Protein AF-O43126-F1 (afdb_monomer_lite)

pLDDT: mean 79.14, std 16.63, range [42.88, 95.5]

Organism: Aspergillus flavus (NCBI:txid5059)

Foldseek 3Di:
DDDDDDDDDDPPPPPDDPDDPPPPPPQAADEDQELVCCVVCQQVGQEYHDPPYDADPPGDSDNPPHDPNRD

InterPro domains:
  IPR050434 Glycosyl hydrolase family 28, fungi [PTHR31884] (3-71)

Structure (mmCIF, N/CA/C/O backbone):
data_AF-O43126-F1
#
_entry.id   AF-O43126-F1
#
loop_
_atom_site.group_PDB
_atom_site.id
_atom_site.type_symbol
_atom_site.label_atom_id
_atom_site.label_alt_id
_atom_site.label_comp_id
_atom_site.label_asym_id
_atom_site.label_entity_id
_atom_site.label_seq_id
_atom_site.pdbx_PDB_ins_code
_atom_site.Cartn_x
_atom_site.Cartn_y
_atom_site.Cartn_z
_atom_site.occupancy
_atom_site.B_iso_or_equiv
_atom_site.auth_seq_id
_atom_site.auth_comp_id
_atom_site.auth_asym_id
_atom_site.auth_atom_id
_atom_site.pdbx_PDB_model_num
ATOM 1 N N . MET A 1 1 ? 76.442 -8.496 -24.195 1.00 42.88 1 MET A N 1
ATOM 2 C CA . MET A 1 1 ? 75.231 -8.376 -25.036 1.00 42.88 1 MET A CA 1
ATOM 3 C C . MET A 1 1 ? 74.380 -9.615 -24.785 1.00 42.88 1 MET A C 1
ATOM 5 O O . MET A 1 1 ? 74.857 -10.689 -25.108 1.00 42.88 1 MET A O 1
ATOM 9 N N . GLN A 1 2 ? 73.306 -9.585 -23.976 1.00 50.44 2 GLN A N 1
ATOM 10 C CA . GLN A 1 2 ? 71.934 -9.150 -24.350 1.00 50.44 2 GLN A CA 1
ATOM 11 C C . GLN A 1 2 ? 71.526 -9.775 -25.691 1.00 50.44 2 GLN A C 1
ATOM 13 O O . GLN A 1 2 ? 72.244 -9.589 -26.664 1.00 50.44 2 GLN A O 1
ATOM 18 N N . LEU A 1 3 ? 70.486 -10.613 -25.768 1.00 48.66 3 LEU A N 1
ATOM 19 C CA . LEU A 1 3 ? 69.050 -10.273 -25.708 1.00 48.66 3 LEU A CA 1
ATOM 20 C C . LEU A 1 3 ? 68.281 -11.499 -25.142 1.00 48.66 3 LEU A C 1
ATOM 22 O O . LEU A 1 3 ? 68.428 -12.594 -25.668 1.00 48.66 3 LEU A O 1
ATOM 26 N N . LEU A 1 4 ? 67.680 -11.474 -23.946 1.00 61.97 4 LEU A N 1
ATOM 27 C CA . LEU A 1 4 ? 66.287 -11.085 -23.647 1.00 61.97 4 LEU A CA 1
ATOM 28 C C . LEU A 1 4 ? 65.290 -11.355 -24.787 1.00 61.97 4 LEU A C 1
ATOM 30 O O . LEU A 1 4 ? 65.421 -10.697 -25.809 1.00 61.97 4 LEU A O 1
ATOM 34 N N . GLN A 1 5 ? 64.303 -12.243 -24.564 1.00 53.00 5 GLN A N 1
ATOM 35 C CA . GLN A 1 5 ? 62.921 -12.262 -25.108 1.00 53.00 5 GLN A CA 1
ATOM 36 C C . GLN A 1 5 ? 62.367 -13.704 -25.045 1.00 53.00 5 GLN A C 1
ATOM 38 O O . GLN A 1 5 ? 63.037 -14.632 -25.468 1.00 53.00 5 GLN A O 1
ATOM 43 N N . SER A 1 6 ? 61.173 -14.026 -24.561 1.00 55.34 6 SER A N 1
ATOM 44 C CA . SER A 1 6 ? 60.096 -13.243 -23.969 1.00 55.34 6 SER A CA 1
ATOM 45 C C . SER A 1 6 ? 59.163 -14.215 -23.250 1.00 55.34 6 SER A C 1
ATOM 47 O O . SER A 1 6 ? 58.928 -15.335 -23.700 1.00 55.34 6 SER A O 1
ATOM 49 N N . SER A 1 7 ? 58.660 -13.764 -22.112 1.00 54.25 7 SER A N 1
ATOM 50 C CA . SER A 1 7 ? 57.790 -14.466 -21.181 1.00 54.25 7 SER A CA 1
ATOM 51 C C . SER A 1 7 ? 56.489 -14.950 -21.831 1.00 54.25 7 SER A C 1
ATOM 53 O O . SER A 1 7 ? 55.844 -14.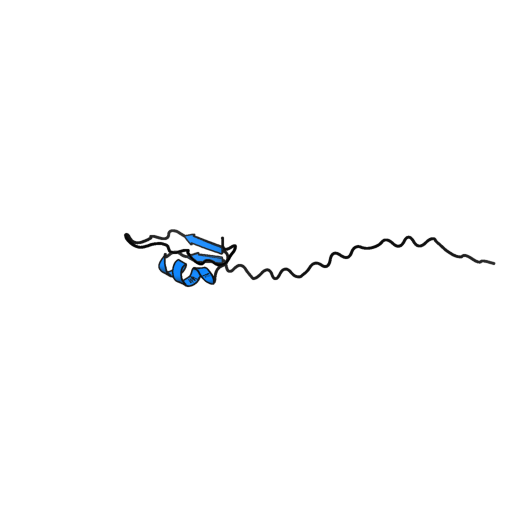213 -22.575 1.00 54.25 7 SER A O 1
ATOM 55 N N . ILE A 1 8 ? 56.085 -16.178 -21.499 1.00 59.50 8 ILE A N 1
ATOM 56 C CA . ILE A 1 8 ? 54.788 -16.765 -21.853 1.00 59.50 8 ILE A CA 1
ATOM 57 C C . ILE A 1 8 ? 53.700 -15.938 -21.156 1.00 59.50 8 ILE A C 1
ATOM 59 O O . ILE A 1 8 ? 53.551 -15.990 -19.936 1.00 59.50 8 ILE A O 1
ATOM 63 N N . ALA A 1 9 ? 52.977 -15.127 -21.926 1.00 53.84 9 ALA A N 1
ATOM 64 C CA . ALA A 1 9 ? 51.846 -14.351 -21.440 1.00 53.84 9 ALA A CA 1
ATOM 65 C C . ALA A 1 9 ? 50.633 -15.278 -21.270 1.00 53.84 9 ALA A C 1
ATOM 67 O O . ALA A 1 9 ? 49.994 -15.668 -22.245 1.00 53.84 9 ALA A O 1
ATOM 68 N N . ALA A 1 10 ? 50.329 -15.646 -20.024 1.00 57.84 10 ALA A N 1
ATOM 69 C CA . ALA A 1 10 ? 49.072 -16.292 -19.671 1.00 57.84 10 ALA A CA 1
ATOM 70 C C . ALA A 1 10 ? 47.929 -15.281 -19.849 1.00 57.84 10 ALA A C 1
ATOM 72 O O . ALA A 1 10 ? 47.788 -14.337 -19.071 1.00 57.84 10 ALA A O 1
ATOM 73 N N . THR A 1 11 ? 47.121 -15.457 -20.892 1.00 62.22 11 THR A N 1
ATOM 74 C CA . THR A 1 11 ? 45.890 -14.695 -21.108 1.00 62.22 11 THR A CA 1
ATOM 75 C C . THR A 1 11 ? 44.833 -15.162 -20.110 1.00 62.22 11 THR A C 1
ATOM 77 O O . THR A 1 11 ? 44.070 -16.092 -20.360 1.00 62.22 11 THR A O 1
ATOM 80 N N . VAL A 1 12 ? 44.792 -14.525 -18.939 1.00 64.50 12 VAL A N 1
ATOM 81 C CA . VAL A 1 12 ? 43.667 -14.659 -18.006 1.00 64.50 12 VAL A CA 1
ATOM 82 C C . VAL A 1 12 ? 42.443 -14.034 -18.676 1.00 64.50 12 VAL A C 1
ATOM 84 O O . VAL A 1 12 ? 42.332 -12.814 -18.783 1.00 64.50 12 VAL A O 1
ATOM 87 N N . GLY A 1 13 ? 41.543 -14.880 -19.178 1.00 60.31 13 GLY A N 1
ATOM 88 C CA . GLY A 1 13 ? 40.237 -14.467 -19.675 1.00 60.31 13 GLY A CA 1
ATOM 89 C C . GLY A 1 13 ? 39.393 -13.940 -18.520 1.00 60.31 13 GLY A C 1
ATOM 90 O O . GLY A 1 13 ? 38.796 -14.717 -17.779 1.00 60.31 13 GLY A O 1
ATOM 91 N N . ALA A 1 14 ? 39.359 -12.621 -18.348 1.00 63.62 14 ALA A N 1
ATOM 92 C CA . ALA A 1 14 ? 38.418 -11.976 -17.449 1.00 63.62 14 ALA A CA 1
ATOM 93 C C . ALA A 1 14 ? 37.011 -12.094 -18.055 1.00 63.62 14 ALA A C 1
ATOM 95 O O . ALA A 1 14 ? 36.672 -11.389 -19.006 1.00 63.62 14 ALA A O 1
ATOM 96 N N . ALA A 1 15 ? 36.194 -13.005 -17.524 1.00 63.66 15 ALA A N 1
ATOM 97 C CA . ALA A 1 15 ? 34.761 -13.010 -17.783 1.00 63.66 15 ALA A CA 1
ATOM 98 C C . ALA A 1 15 ? 34.157 -11.761 -17.122 1.00 63.66 15 ALA A C 1
ATOM 100 O O . ALA A 1 15 ? 33.921 -11.727 -15.916 1.00 63.66 15 ALA A O 1
ATOM 101 N N . LEU A 1 16 ? 33.973 -10.703 -17.910 1.00 60.72 16 LEU A N 1
ATOM 102 C CA . LEU A 1 16 ? 33.300 -9.484 -17.478 1.00 60.72 16 LEU A CA 1
ATOM 103 C C . LEU A 1 16 ? 31.801 -9.786 -17.389 1.00 60.72 16 LEU A C 1
ATOM 105 O O . LEU A 1 16 ? 31.109 -9.849 -18.404 1.00 60.72 16 LEU A O 1
ATOM 109 N N . VAL A 1 17 ? 31.298 -10.005 -16.174 1.00 66.12 17 VAL A N 1
ATOM 110 C CA . VAL A 1 17 ? 29.855 -10.034 -15.924 1.00 66.12 17 VAL A CA 1
ATOM 111 C C . VAL A 1 17 ? 29.361 -8.594 -16.044 1.00 66.12 17 VAL A C 1
ATOM 113 O O . VAL A 1 17 ? 29.654 -7.759 -15.190 1.00 66.12 17 VAL A O 1
ATOM 116 N N . ALA A 1 18 ? 28.658 -8.284 -17.132 1.00 64.50 18 ALA A N 1
ATOM 117 C CA . ALA A 1 18 ? 27.982 -7.004 -17.279 1.00 64.50 18 ALA A CA 1
ATOM 118 C C . ALA A 1 18 ? 26.835 -6.948 -16.260 1.00 64.50 18 ALA A C 1
ATOM 120 O O . ALA A 1 18 ? 25.800 -7.587 -16.444 1.00 64.50 18 ALA A O 1
ATOM 121 N N . ALA A 1 19 ? 27.032 -6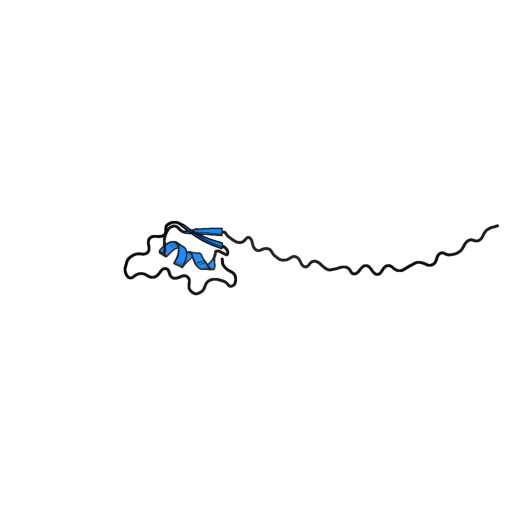.216 -15.164 1.00 61.28 19 ALA A N 1
ATOM 122 C CA . ALA A 1 19 ? 25.942 -5.856 -14.272 1.00 61.28 19 ALA A CA 1
ATOM 123 C C . ALA A 1 19 ? 25.029 -4.886 -15.032 1.00 61.28 19 ALA A C 1
ATOM 125 O O . ALA A 1 19 ? 25.398 -3.734 -15.262 1.00 61.28 19 ALA A O 1
ATOM 126 N N . VAL A 1 20 ? 23.865 -5.367 -15.478 1.00 66.44 20 VAL A N 1
ATOM 127 C CA . VAL A 1 20 ? 22.819 -4.471 -15.977 1.00 66.44 20 VAL A CA 1
ATOM 128 C C . VAL A 1 20 ? 22.374 -3.606 -14.795 1.00 66.44 20 VAL A C 1
ATOM 130 O O . VAL A 1 20 ? 22.241 -4.144 -13.690 1.00 66.44 20 VAL A O 1
ATOM 133 N N . PRO A 1 21 ? 22.172 -2.291 -14.967 1.00 58.75 21 PRO A N 1
ATOM 134 C CA . PRO A 1 21 ? 21.502 -1.514 -13.942 1.00 58.75 21 PRO A CA 1
ATOM 135 C C . PRO A 1 21 ? 20.108 -2.120 -13.777 1.00 58.75 21 PRO A C 1
ATOM 137 O O . PRO A 1 21 ? 19.275 -2.042 -14.676 1.00 58.75 21 PRO A O 1
ATOM 140 N N . VAL A 1 22 ? 19.885 -2.799 -12.654 1.00 62.25 22 VAL A N 1
ATOM 141 C CA . VAL A 1 22 ? 18.529 -3.094 -12.209 1.00 62.25 22 VAL A CA 1
ATOM 142 C C . VAL A 1 22 ? 17.996 -1.736 -11.792 1.00 62.25 22 VAL A C 1
ATOM 144 O O . VAL A 1 22 ? 18.495 -1.153 -10.827 1.00 62.25 22 VAL A O 1
ATOM 147 N N . GLU A 1 23 ? 17.084 -1.180 -12.582 1.00 58.59 23 GLU A N 1
ATOM 148 C CA . GLU A 1 23 ? 16.335 -0.002 -12.175 1.00 58.59 23 GLU A CA 1
ATOM 149 C C . G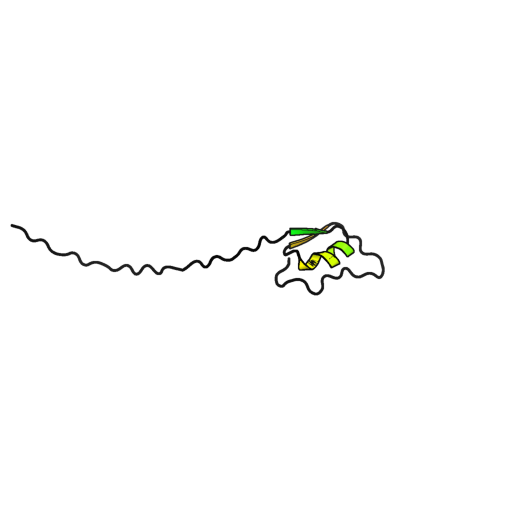LU A 1 23 ? 15.542 -0.439 -10.940 1.00 58.59 23 GLU A C 1
ATOM 151 O O . GLU A 1 23 ? 14.598 -1.221 -10.994 1.00 58.59 23 GLU A O 1
ATOM 156 N N . LEU A 1 24 ? 16.076 -0.103 -9.767 1.00 55.16 24 LEU A N 1
ATOM 157 C CA . LEU A 1 24 ? 15.375 -0.278 -8.513 1.00 55.16 24 LEU A CA 1
ATOM 158 C C . LEU A 1 24 ? 14.398 0.889 -8.458 1.00 55.16 24 LEU A C 1
ATOM 160 O O . LEU A 1 24 ? 14.700 1.889 -7.804 1.00 55.16 24 LEU A O 1
ATOM 164 N N . GLU A 1 25 ? 13.274 0.803 -9.184 1.00 57.91 25 GLU A N 1
ATOM 165 C CA . GLU A 1 25 ? 12.166 1.738 -8.989 1.00 57.91 25 GLU A CA 1
ATOM 166 C C . GLU A 1 25 ? 11.948 1.849 -7.488 1.00 57.91 25 GLU A C 1
ATOM 168 O O . GLU A 1 25 ? 11.646 0.839 -6.835 1.00 57.91 25 GLU A O 1
ATOM 173 N N . ALA A 1 26 ? 12.147 3.060 -6.954 1.00 56.38 26 ALA A N 1
ATOM 174 C CA . ALA A 1 26 ? 11.891 3.365 -5.561 1.00 56.38 26 ALA A CA 1
ATOM 175 C C . ALA A 1 26 ? 10.530 2.759 -5.226 1.00 56.38 26 ALA A C 1
ATOM 177 O O . ALA A 1 26 ? 9.509 3.129 -5.804 1.00 56.38 26 ALA A O 1
ATOM 178 N N . ARG A 1 27 ? 10.540 1.710 -4.401 1.00 61.06 27 ARG A N 1
ATOM 179 C CA . ARG A 1 27 ? 9.321 1.015 -4.016 1.00 61.06 27 ARG A CA 1
ATOM 180 C C . ARG A 1 27 ? 8.594 2.003 -3.120 1.00 61.06 27 ARG A C 1
ATOM 182 O O . ARG A 1 27 ? 8.931 2.107 -1.942 1.00 61.06 27 ARG A O 1
ATOM 189 N N . ASP A 1 28 ? 7.680 2.787 -3.691 1.00 77.19 28 ASP A N 1
ATOM 190 C CA . ASP A 1 28 ? 6.881 3.718 -2.905 1.00 77.19 28 ASP A CA 1
ATOM 191 C C . ASP A 1 28 ? 6.135 2.890 -1.858 1.00 77.19 28 ASP A C 1
ATOM 193 O O . ASP A 1 28 ? 5.343 1.990 -2.176 1.00 77.19 28 ASP A O 1
ATOM 197 N N . SER A 1 29 ? 6.517 3.124 -0.602 1.00 88.38 29 SER A N 1
ATOM 198 C CA . SER A 1 29 ? 5.953 2.455 0.559 1.00 88.38 29 SER A CA 1
ATOM 199 C C . SER A 1 29 ? 4.823 3.316 1.089 1.00 88.38 29 SER A C 1
ATOM 201 O O . SER A 1 29 ? 5.004 4.480 1.446 1.00 88.38 29 SER A O 1
ATOM 203 N N . CYS A 1 30 ? 3.632 2.740 1.110 1.00 90.69 30 CYS A N 1
ATOM 204 C CA . CYS A 1 30 ? 2.414 3.438 1.466 1.00 90.69 30 CYS A CA 1
ATOM 205 C C . CYS A 1 30 ? 1.847 2.831 2.731 1.00 90.69 30 CYS A C 1
ATOM 207 O O . CYS A 1 30 ? 1.716 1.615 2.842 1.00 90.69 30 CYS A O 1
ATOM 209 N N . THR A 1 31 ? 1.496 3.683 3.687 1.00 94.44 31 THR A N 1
ATOM 210 C CA . THR A 1 31 ? 0.723 3.261 4.851 1.00 94.44 31 THR A CA 1
ATOM 211 C C . THR A 1 31 ? -0.679 3.818 4.719 1.00 94.44 31 THR A C 1
ATOM 213 O O . THR A 1 31 ? -0.862 5.033 4.724 1.00 94.44 31 THR A O 1
ATOM 216 N N . PHE A 1 32 ? -1.661 2.930 4.610 1.00 93.94 32 PHE A N 1
ATOM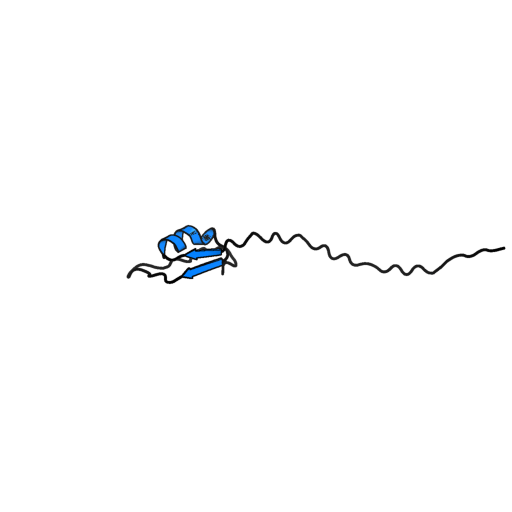 217 C CA . PHE A 1 32 ? -3.068 3.298 4.580 1.00 93.94 32 PHE A CA 1
ATOM 218 C C . PHE A 1 32 ? -3.707 3.009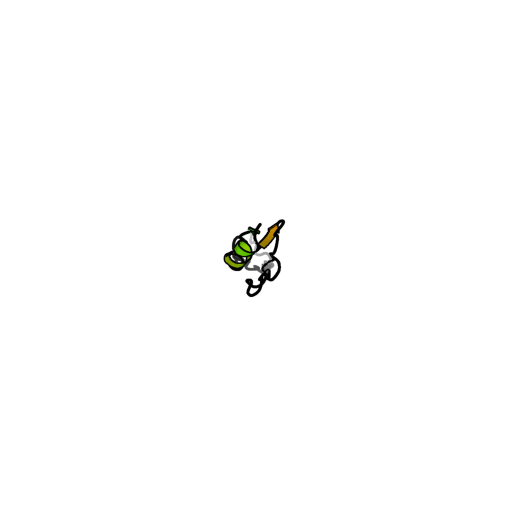 5.932 1.00 93.94 32 PHE A C 1
ATOM 220 O O . PHE A 1 32 ? -3.495 1.947 6.518 1.00 93.94 32 PHE A O 1
ATOM 227 N N . THR A 1 33 ? -4.510 3.956 6.403 1.00 94.75 33 THR A N 1
ATOM 228 C CA . THR A 1 33 ? -5.321 3.832 7.623 1.00 94.75 33 THR A CA 1
ATOM 229 C C . THR A 1 33 ? -6.817 3.751 7.322 1.00 94.75 33 THR A C 1
ATOM 231 O O . THR A 1 33 ? -7.619 3.596 8.238 1.00 94.75 33 THR A O 1
ATOM 234 N N . SER A 1 34 ? -7.205 3.797 6.042 1.00 92.69 34 SER A N 1
ATOM 235 C CA . SER A 1 34 ? -8.582 3.597 5.593 1.00 92.69 34 SER A CA 1
ATOM 236 C C . SER A 1 34 ? -8.650 2.664 4.379 1.00 92.69 34 SER A C 1
ATOM 238 O O . SER A 1 34 ? -7.731 2.603 3.555 1.00 92.69 34 SER A O 1
ATOM 240 N N . ALA A 1 35 ? -9.762 1.935 4.253 1.00 91.50 35 ALA A N 1
ATOM 241 C CA . ALA A 1 35 ? -9.991 1.025 3.132 1.00 91.50 35 ALA A CA 1
ATOM 242 C C . ALA A 1 35 ? -10.168 1.774 1.797 1.00 9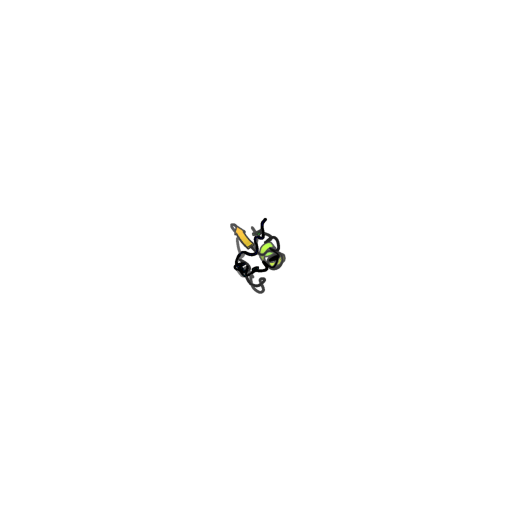1.50 35 ALA A C 1
ATOM 244 O O . ALA A 1 35 ? -9.752 1.279 0.749 1.00 91.50 35 ALA A O 1
ATOM 245 N N . ALA A 1 36 ? -10.749 2.978 1.833 1.00 91.56 36 ALA A N 1
ATOM 246 C CA . ALA A 1 36 ? -10.963 3.815 0.655 1.00 91.56 36 ALA A CA 1
ATOM 247 C C . ALA A 1 36 ? -9.642 4.345 0.073 1.00 91.56 36 ALA A C 1
ATOM 249 O O . ALA A 1 36 ? -9.447 4.309 -1.148 1.00 91.56 36 ALA A O 1
ATOM 250 N N . ASP A 1 37 ? -8.717 4.770 0.941 1.00 91.00 37 ASP A N 1
ATOM 251 C CA . ASP A 1 37 ? -7.394 5.241 0.523 1.00 91.00 37 ASP A CA 1
ATOM 252 C C . ASP A 1 37 ? -6.563 4.087 -0.033 1.00 91.00 37 ASP A C 1
ATOM 254 O O . ASP A 1 37 ? -5.961 4.224 -1.097 1.00 91.00 37 ASP A O 1
ATOM 258 N N . ALA A 1 38 ? -6.609 2.920 0.624 1.00 91.44 38 ALA A N 1
ATOM 259 C CA . ALA A 1 38 ? -5.954 1.716 0.125 1.00 91.44 38 ALA A CA 1
ATOM 260 C C . ALA A 1 38 ? -6.476 1.351 -1.269 1.00 91.44 38 ALA A C 1
ATOM 262 O O . ALA A 1 38 ? -5.691 1.188 -2.197 1.00 91.44 38 ALA A O 1
ATOM 263 N N . LYS A 1 39 ? -7.798 1.309 -1.465 1.00 92.00 39 LYS A N 1
ATOM 264 C CA . LYS A 1 39 ? -8.403 0.996 -2.768 1.00 92.00 39 LYS A CA 1
ATOM 265 C C . LYS A 1 39 ? -7.982 1.972 -3.871 1.00 92.00 39 LYS A C 1
ATOM 267 O O . LYS A 1 39 ? -7.786 1.540 -5.005 1.00 92.00 39 LYS A O 1
ATOM 272 N N . SER A 1 40 ? -7.864 3.259 -3.549 1.00 90.62 40 SER A N 1
ATOM 273 C CA . SER A 1 40 ? -7.545 4.313 -4.521 1.00 90.62 40 SER A CA 1
ATOM 274 C C . SER A 1 40 ? -6.047 4.402 -4.828 1.00 90.62 40 SER A C 1
ATOM 276 O O . SER A 1 40 ? -5.676 4.702 -5.959 1.00 90.62 40 SER A O 1
ATOM 278 N N . GLY A 1 41 ? -5.186 4.133 -3.841 1.00 87.12 41 GLY A N 1
ATOM 279 C CA . GLY A 1 41 ? -3.729 4.272 -3.948 1.00 87.12 41 GLY A CA 1
ATOM 280 C C . GLY A 1 41 ? -2.963 2.978 -4.238 1.00 87.12 41 GLY A C 1
ATOM 281 O O . GLY A 1 41 ? -1.762 3.031 -4.493 1.00 87.12 41 GLY A O 1
ATOM 282 N N . LYS A 1 42 ? -3.623 1.812 -4.220 1.00 88.94 42 LYS A N 1
ATOM 283 C CA . LYS A 1 42 ? -2.972 0.490 -4.282 1.00 88.94 42 LYS A CA 1
ATOM 284 C C . LYS A 1 42 ? -2.067 0.234 -5.495 1.00 88.94 42 LYS A C 1
ATOM 286 O O . LYS A 1 42 ? -1.146 -0.566 -5.395 1.00 88.94 42 LYS A O 1
ATOM 291 N N . THR A 1 43 ? -2.298 0.893 -6.630 1.00 90.88 43 THR A N 1
ATOM 292 C CA . THR A 1 43 ? -1.487 0.714 -7.851 1.00 90.88 43 THR A CA 1
ATOM 293 C C . THR A 1 43 ? -0.293 1.662 -7.932 1.00 90.88 43 THR A C 1
ATOM 295 O O . THR A 1 43 ? 0.562 1.496 -8.796 1.00 90.88 43 THR A O 1
ATOM 298 N N . SER A 1 44 ? -0.225 2.672 -7.064 1.00 88.44 44 SER A N 1
ATOM 299 C CA . SER A 1 44 ? 0.907 3.605 -6.998 1.00 88.44 44 SER A CA 1
ATOM 300 C C . SER A 1 44 ? 2.017 3.106 -6.074 1.00 88.44 44 SER A C 1
ATOM 302 O O . SER A 1 44 ? 3.124 3.625 -6.112 1.00 88.44 44 SER A O 1
ATOM 304 N N . CYS A 1 45 ? 1.726 2.098 -5.252 1.00 89.25 45 CYS A N 1
ATOM 305 C CA . CYS A 1 45 ? 2.589 1.633 -4.179 1.00 89.25 45 CYS A CA 1
ATOM 306 C C . CYS A 1 45 ? 3.104 0.228 -4.477 1.00 89.25 45 CYS A C 1
ATOM 308 O O . CYS A 1 45 ? 2.365 -0.644 -4.935 1.00 89.25 45 CYS A O 1
ATOM 310 N N . SER A 1 46 ? 4.376 -0.009 -4.175 1.00 91.25 46 SER A N 1
ATOM 311 C CA . SER A 1 46 ? 4.970 -1.346 -4.302 1.00 91.25 46 SER A CA 1
ATOM 312 C C . SER A 1 46 ? 5.051 -2.083 -2.966 1.00 91.25 46 SER A C 1
ATOM 314 O O . SER A 1 46 ? 5.136 -3.308 -2.943 1.00 91.25 46 SER A O 1
ATOM 316 N N . THR A 1 47 ? 4.999 -1.342 -1.858 1.00 92.25 47 THR A N 1
ATOM 317 C CA . THR A 1 47 ? 4.836 -1.892 -0.510 1.00 92.25 47 THR A CA 1
ATOM 318 C C . THR A 1 47 ? 3.645 -1.211 0.148 1.00 92.25 47 THR A C 1
ATOM 320 O O . THR A 1 47 ? 3.601 0.017 0.233 1.00 92.25 47 THR A O 1
ATOM 323 N N . ILE A 1 48 ? 2.675 -1.995 0.604 1.00 93.94 48 ILE A N 1
ATOM 324 C CA . ILE A 1 48 ? 1.414 -1.526 1.167 1.00 93.94 48 ILE A CA 1
ATOM 325 C C . ILE A 1 48 ? 1.303 -2.000 2.615 1.00 93.94 48 ILE A C 1
ATOM 327 O O . ILE A 1 48 ? 1.043 -3.163 2.906 1.00 93.94 48 ILE A O 1
ATOM 331 N N . THR A 1 49 ? 1.420 -1.061 3.545 1.00 95.25 49 THR A N 1
ATOM 332 C CA . THR A 1 49 ? 1.123 -1.291 4.958 1.00 95.25 49 THR A CA 1
ATOM 333 C C . THR A 1 49 ? -0.319 -0.895 5.243 1.00 95.25 49 THR A C 1
ATOM 335 O O . THR A 1 49 ? -0.696 0.272 5.140 1.00 95.25 49 THR A O 1
ATOM 338 N N . LEU A 1 50 ? -1.131 -1.863 5.655 1.00 95.06 50 LEU A N 1
ATOM 339 C CA . LEU A 1 50 ? -2.499 -1.635 6.114 1.00 95.06 50 LEU A CA 1
ATOM 340 C C . LEU A 1 50 ? -2.470 -1.475 7.636 1.00 95.06 50 LEU A C 1
ATOM 342 O O . LEU A 1 50 ? -2.331 -2.454 8.369 1.00 95.06 50 LEU A O 1
ATOM 346 N N . SER A 1 51 ? -2.553 -0.239 8.122 1.00 95.50 51 SER A N 1
ATOM 347 C CA . SER A 1 51 ? -2.412 0.068 9.547 1.00 95.50 51 SER A CA 1
ATOM 348 C C . SER A 1 51 ? -3.764 0.375 10.172 1.00 95.50 51 SER A C 1
ATOM 350 O O . SER A 1 51 ? -4.341 1.426 9.915 1.00 95.50 51 SER A O 1
ATOM 352 N N . ASN A 1 52 ? -4.244 -0.533 11.027 1.00 94.50 52 ASN A N 1
ATOM 353 C CA . ASN A 1 52 ? -5.468 -0.356 11.820 1.00 94.50 52 ASN A CA 1
ATOM 354 C C . ASN A 1 52 ? -6.693 0.066 10.984 1.00 94.50 52 ASN A C 1
ATOM 356 O O . ASN A 1 52 ? -7.466 0.926 11.395 1.00 94.50 52 ASN A O 1
ATOM 360 N N . ILE A 1 53 ? -6.857 -0.530 9.800 1.00 93.69 53 ILE A N 1
ATOM 361 C CA . ILE A 1 53 ? -7.981 -0.218 8.916 1.00 93.69 53 ILE A CA 1
ATOM 362 C C . ILE A 1 53 ? -9.255 -0.863 9.460 1.00 93.69 53 ILE A C 1
ATOM 364 O O . ILE A 1 53 ? -9.361 -2.088 9.533 1.00 93.69 53 ILE A O 1
ATOM 368 N N . GLU A 1 54 ? -10.246 -0.035 9.769 1.00 93.19 54 GLU A N 1
ATOM 369 C CA . GLU A 1 54 ? -11.612 -0.482 10.016 1.00 93.19 54 GLU A CA 1
ATOM 370 C C . GLU A 1 54 ? -12.354 -0.590 8.678 1.00 93.19 54 GLU A C 1
ATOM 372 O O . GLU A 1 54 ? -12.478 0.388 7.938 1.00 93.19 54 GLU A O 1
ATOM 377 N N . VAL A 1 55 ? -12.807 -1.797 8.337 1.00 92.94 55 VAL A N 1
ATOM 378 C CA . VAL A 1 55 ? -13.604 -2.046 7.129 1.00 92.94 55 VAL A CA 1
ATOM 379 C C . VAL A 1 55 ? -15.079 -2.019 7.533 1.00 92.94 55 VAL A C 1
ATOM 381 O O . VAL A 1 55 ? -15.481 -2.861 8.342 1.00 92.94 55 VAL A O 1
ATOM 384 N N . PRO A 1 56 ? -15.894 -1.085 7.006 1.00 89.25 56 PRO A N 1
ATOM 385 C CA . PRO A 1 56 ? -17.311 -1.011 7.339 1.00 89.25 56 PRO A CA 1
ATOM 386 C C . PRO A 1 56 ? -18.049 -2.317 7.025 1.00 89.25 56 PRO A C 1
ATOM 388 O O . PRO A 1 56 ? -17.728 -3.033 6.073 1.00 89.25 56 PRO A O 1
ATOM 391 N N . ALA A 1 57 ? -19.081 -2.625 7.809 1.00 92.38 57 ALA A N 1
ATOM 392 C CA . ALA A 1 57 ? -19.904 -3.801 7.560 1.00 92.38 57 ALA A CA 1
ATOM 393 C C . ALA A 1 57 ? -20.585 -3.708 6.182 1.00 92.38 57 ALA A C 1
ATOM 395 O O . ALA A 1 57 ? -21.227 -2.710 5.862 1.00 92.38 57 ALA A O 1
ATOM 396 N N . GLY A 1 58 ? -20.462 -4.767 5.380 1.00 92.31 58 GLY A N 1
ATOM 397 C CA . GLY A 1 58 ? -20.997 -4.807 4.015 1.00 92.31 58 GLY A CA 1
ATOM 398 C C . GLY A 1 58 ? -20.068 -4.217 2.951 1.00 92.31 58 GLY A C 1
ATOM 399 O O . GLY A 1 58 ? -20.386 -4.311 1.767 1.00 92.31 58 GLY A O 1
ATOM 400 N N . GLU A 1 59 ? -18.912 -3.674 3.337 1.00 91.62 59 GLU A N 1
ATOM 401 C CA . GLU A 1 59 ? -17.858 -3.280 2.406 1.00 91.62 59 GLU A CA 1
ATOM 402 C C . GLU A 1 59 ? -16.766 -4.347 2.294 1.00 91.62 59 GLU A C 1
ATOM 404 O O . GLU A 1 59 ? -16.632 -5.253 3.117 1.00 91.62 59 GLU A O 1
ATOM 409 N N . THR A 1 60 ? -15.980 -4.253 1.224 1.00 93.19 60 THR A N 1
ATOM 410 C CA . THR A 1 60 ? -14.823 -5.116 0.983 1.00 93.19 60 THR A CA 1
ATOM 411 C C . THR A 1 60 ? -13.575 -4.256 0.912 1.00 93.19 60 THR A C 1
ATOM 413 O O . THR A 1 60 ? -13.525 -3.289 0.150 1.00 93.19 60 THR A O 1
ATOM 416 N N . LEU A 1 61 ? -12.543 -4.647 1.657 1.00 93.25 61 LEU A N 1
ATOM 417 C CA . LEU A 1 61 ? -11.196 -4.140 1.444 1.00 93.25 61 LEU A CA 1
ATOM 418 C C . LEU A 1 61 ? -10.656 -4.712 0.130 1.00 93.25 61 LEU A C 1
ATOM 420 O O . LEU A 1 61 ? -10.136 -5.825 0.071 1.00 93.25 61 LEU A O 1
ATOM 424 N N . ASP A 1 62 ? -10.857 -3.960 -0.945 1.00 93.00 62 ASP A N 1
ATOM 425 C CA . ASP A 1 62 ? -10.568 -4.411 -2.298 1.00 93.00 62 ASP A CA 1
ATOM 426 C C . ASP A 1 62 ? -9.110 -4.141 -2.691 1.00 93.00 62 ASP A C 1
ATOM 428 O O . ASP A 1 62 ? -8.751 -3.060 -3.169 1.00 93.00 62 ASP A O 1
ATOM 432 N N . LEU A 1 63 ? -8.291 -5.182 -2.556 1.00 93.38 63 LEU A N 1
ATOM 433 C CA . LEU A 1 63 ? -6.898 -5.238 -3.004 1.00 93.38 63 LEU A CA 1
ATOM 434 C C . LEU A 1 63 ? -6.742 -6.031 -4.311 1.00 93.38 63 LEU A C 1
ATOM 436 O O . LEU A 1 63 ? -5.677 -6.562 -4.599 1.00 93.38 63 LEU A O 1
ATOM 440 N N . THR A 1 64 ? -7.797 -6.162 -5.116 1.00 93.88 64 THR A N 1
ATOM 441 C CA . THR A 1 64 ? -7.674 -6.788 -6.441 1.00 93.88 64 THR A CA 1
ATOM 442 C C . THR A 1 64 ? -6.938 -5.863 -7.414 1.00 93.88 64 THR A C 1
ATOM 444 O O . THR A 1 64 ? -7.005 -4.641 -7.278 1.00 93.88 64 THR A O 1
ATOM 447 N N . GLY A 1 65 ? -6.222 -6.417 -8.396 1.00 93.44 65 GLY A N 1
ATOM 448 C CA . GLY A 1 65 ? -5.520 -5.612 -9.407 1.00 93.44 65 GLY A CA 1
ATOM 449 C C . GLY A 1 65 ? -4.323 -4.813 -8.875 1.00 93.44 65 GLY A C 1
ATOM 450 O O . GLY A 1 65 ? -4.065 -3.716 -9.361 1.00 93.44 65 GLY A O 1
ATOM 451 N N . LEU A 1 66 ? -3.622 -5.332 -7.863 1.00 93.94 66 LEU A N 1
ATOM 452 C CA . LEU A 1 66 ? -2.298 -4.832 -7.487 1.00 93.94 66 LEU A CA 1
ATOM 453 C C . LEU A 1 66 ? -1.295 -5.041 -8.623 1.00 93.94 66 LEU A C 1
ATOM 455 O O . LEU A 1 66 ? -1.471 -5.933 -9.453 1.00 93.94 66 LEU A O 1
ATOM 459 N N . ASN A 1 67 ? -0.229 -4.243 -8.618 1.00 91.69 67 ASN A N 1
ATOM 460 C CA . ASN A 1 67 ? 0.906 -4.499 -9.492 1.00 91.69 67 ASN A CA 1
ATOM 461 C C . ASN A 1 67 ? 1.575 -5.823 -9.097 1.00 91.69 67 ASN A C 1
ATOM 463 O O . ASN A 1 67 ? 1.585 -6.219 -7.926 1.00 91.69 67 ASN A O 1
ATOM 467 N N . ASP A 1 68 ? 2.169 -6.499 -10.076 1.00 90.81 68 ASP A N 1
ATOM 468 C CA . ASP A 1 68 ? 2.874 -7.749 -9.822 1.00 90.81 68 ASP A CA 1
ATOM 469 C C . ASP A 1 68 ? 4.041 -7.526 -8.850 1.00 90.81 68 ASP A C 1
ATOM 471 O O . ASP A 1 68 ? 4.842 -6.598 -8.992 1.00 90.81 68 ASP A O 1
ATOM 475 N N . GLY A 1 69 ? 4.134 -8.392 -7.841 1.00 90.31 69 GLY A N 1
ATOM 476 C CA . GLY A 1 69 ? 5.167 -8.302 -6.810 1.00 90.31 69 GLY A CA 1
ATOM 477 C C . GLY A 1 69 ? 4.930 -7.223 -5.748 1.00 90.31 69 GLY A C 1
ATOM 478 O O . GLY A 1 69 ? 5.823 -7.008 -4.927 1.00 90.31 69 GLY A O 1
ATOM 479 N N . THR A 1 70 ? 3.763 -6.565 -5.720 1.00 91.44 70 THR A N 1
ATOM 480 C CA . THR A 1 70 ? 3.373 -5.730 -4.573 1.00 91.44 70 THR A CA 1
ATOM 481 C C . THR A 1 70 ? 3.341 -6.575 -3.298 1.00 91.44 70 THR A C 1
ATOM 483 O O . THR A 1 70 ? 2.812 -7.688 -3.291 1.00 91.44 70 THR A O 1
ATOM 486 N N . THR A 1 71 ? 3.935 -6.036 -2.231 1.00 91.19 71 THR A N 1
ATOM 487 C CA . THR A 1 71 ? 3.949 -6.627 -0.881 1.00 91.19 71 THR A CA 1
ATOM 488 C C . THR A 1 71 ? 2.983 -5.899 0.031 1.00 91.19 71 THR A C 1
ATOM 490 O O . THR A 1 71 ? 3.024 -4.649 0.015 1.00 91.19 71 THR A O 1
#

Sequence (71 aa):
MQLLQSSIAATVGAALVAAVPVELEARDSCTFTSAADAKSGKTSCSTITLSNIEVPAGETLDLTGLNDGTT

Radius of gyration: 28.1 Å; chains: 1; bounding box: 96×22×38 Å

Secondary structure (DSSP, 8-state):
----------------------------EEEESSHHHHHHHTTT-SEEEE-SPPPPTT-----TTPPTT--